Protein AF-A0A1I8F0N9-F1 (afdb_monomer_lite)

Organism: Wuchereria bancrofti (NCBI:txid6293)

InterPro domains:
  IPR004156 Organic anion transporter polypeptide [PF03137] (21-59)
  IPR004156 Organic anion transporter polypeptide [PTHR11388] (2-87)

Foldseek 3Di:
DPVVVVVVVVVVVDDPVPPCPPVVNVVLVVQQVVQAPAWDDDPPDPDTDDGDDGDPVSSVVSVVVVVVVVVVVVCVVVVVCVVVVVVVCPVVVVVVVVVVVVVVVD

Structure (mmCIF, N/CA/C/O backbone):
data_AF-A0A1I8F0N9-F1
#
_entry.id   AF-A0A1I8F0N9-F1
#
loop_
_atom_site.group_PDB
_atom_site.id
_atom_site.type_symbol
_atom_site.label_atom_id
_atom_site.label_alt_id
_atom_site.label_comp_id
_atom_site.label_asym_id
_atom_site.label_entity_id
_atom_site.label_seq_id
_atom_site.pdbx_PDB_ins_code
_atom_site.Cartn_x
_atom_site.Cartn_y
_atom_site.Cartn_z
_atom_site.occupancy
_atom_site.B_iso_or_equiv
_atom_site.auth_seq_id
_atom_site.auth_comp_id
_atom_site.auth_asym_id
_atom_site.auth_atom_id
_atom_site.pdbx_PDB_model_num
ATOM 1 N N . MET A 1 1 ? -15.522 -9.069 -10.067 1.00 51.84 1 MET A N 1
ATOM 2 C CA . MET A 1 1 ? -16.263 -9.110 -8.783 1.00 51.84 1 MET A CA 1
ATOM 3 C C . MET A 1 1 ? -16.451 -10.528 -8.211 1.00 5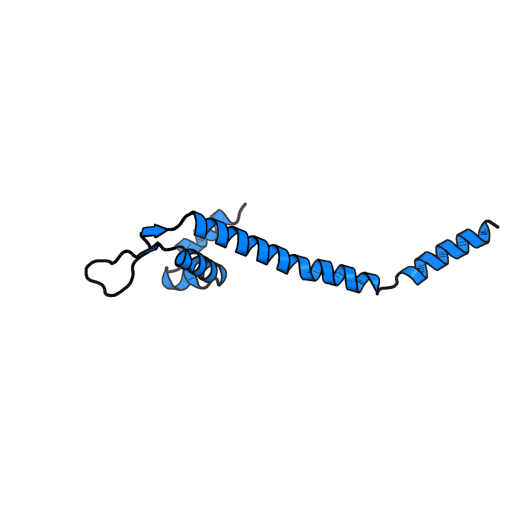1.84 1 MET A C 1
ATOM 5 O O . MET A 1 1 ? -17.110 -10.669 -7.193 1.00 51.84 1 MET A O 1
ATOM 9 N N . SER A 1 2 ? -15.802 -11.570 -8.758 1.00 54.12 2 SER A N 1
ATOM 10 C CA . SER A 1 2 ? -15.936 -12.971 -8.292 1.00 54.12 2 SER A CA 1
ATOM 11 C C . SER A 1 2 ? -14.949 -13.408 -7.196 1.00 54.12 2 SER A C 1
ATOM 13 O O . SER A 1 2 ? -14.918 -14.576 -6.829 1.00 54.12 2 SER A O 1
ATOM 15 N N . ILE A 1 3 ? -14.134 -12.493 -6.664 1.00 62.31 3 ILE A N 1
ATOM 16 C CA . ILE A 1 3 ? -13.105 -12.811 -5.654 1.00 62.31 3 ILE A CA 1
ATOM 17 C C . ILE A 1 3 ? -13.744 -13.040 -4.273 1.00 62.31 3 ILE A C 1
ATOM 19 O O . ILE A 1 3 ? -13.290 -13.877 -3.499 1.00 62.31 3 ILE A O 1
ATOM 23 N N . ILE A 1 4 ? -14.852 -12.350 -3.997 1.00 74.31 4 ILE A N 1
ATOM 24 C CA . ILE A 1 4 ? -15.573 -12.380 -2.720 1.00 74.31 4 ILE A CA 1
ATOM 25 C C . ILE A 1 4 ? -16.034 -13.803 -2.343 1.00 74.31 4 ILE A C 1
ATOM 27 O O . ILE A 1 4 ? -15.707 -14.241 -1.238 1.00 74.31 4 ILE A O 1
ATOM 31 N N . PRO A 1 5 ? -16.716 -14.575 -3.221 1.00 75.19 5 PRO A N 1
ATOM 32 C CA . PRO A 1 5 ? -17.132 -15.929 -2.870 1.00 75.19 5 PRO A CA 1
ATOM 33 C C . PRO A 1 5 ? -15.946 -16.877 -2.671 1.00 75.19 5 PRO A C 1
ATOM 35 O O . PRO A 1 5 ? -15.958 -17.625 -1.701 1.00 75.19 5 PRO A O 1
ATOM 38 N N . ALA A 1 6 ? -14.908 -16.819 -3.516 1.00 68.88 6 ALA A N 1
ATOM 39 C CA . ALA A 1 6 ? -13.739 -17.700 -3.420 1.00 68.88 6 ALA A CA 1
ATOM 40 C C . ALA A 1 6 ? -12.951 -17.487 -2.115 1.00 68.88 6 ALA A C 1
ATOM 42 O O . ALA A 1 6 ? -12.593 -18.448 -1.434 1.00 68.88 6 ALA A O 1
ATOM 43 N N . VAL A 1 7 ? -12.759 -16.227 -1.719 1.00 72.75 7 VAL A N 1
ATOM 44 C CA . VAL A 1 7 ? -12.094 -15.867 -0.462 1.00 72.75 7 VAL A CA 1
ATOM 45 C C . VAL A 1 7 ? -12.919 -16.337 0.738 1.00 72.75 7 VAL A C 1
ATOM 47 O O . VAL A 1 7 ? -12.378 -16.964 1.644 1.00 72.75 7 VAL A O 1
ATOM 50 N N . LEU A 1 8 ? -14.244 -16.159 0.712 1.00 66.38 8 LEU A N 1
ATOM 51 C CA . LEU A 1 8 ? -15.140 -16.670 1.755 1.00 66.38 8 LEU A CA 1
ATOM 52 C C . LEU A 1 8 ? -15.130 -18.202 1.883 1.00 66.38 8 LEU A C 1
ATOM 54 O O . LEU A 1 8 ? -15.500 -18.700 2.941 1.00 66.38 8 LEU A O 1
ATOM 58 N N . ILE A 1 9 ? -14.744 -18.964 0.849 1.00 71.25 9 ILE A N 1
ATOM 59 C CA . ILE A 1 9 ? -14.602 -20.433 0.932 1.00 71.25 9 ILE A CA 1
ATOM 60 C C . ILE A 1 9 ? -13.304 -20.822 1.638 1.00 71.25 9 ILE A C 1
ATOM 62 O O . ILE A 1 9 ? -13.322 -21.688 2.506 1.00 71.25 9 ILE A O 1
ATOM 66 N N . VAL A 1 10 ? -12.199 -20.149 1.322 1.00 67.81 10 VAL A N 1
ATOM 67 C CA . VAL A 1 10 ? -10.883 -20.414 1.927 1.00 67.81 10 VAL A CA 1
ATOM 68 C C . VAL A 1 10 ? -10.833 -19.955 3.392 1.00 67.81 10 VAL A C 1
ATOM 70 O O . VAL A 1 10 ? -10.246 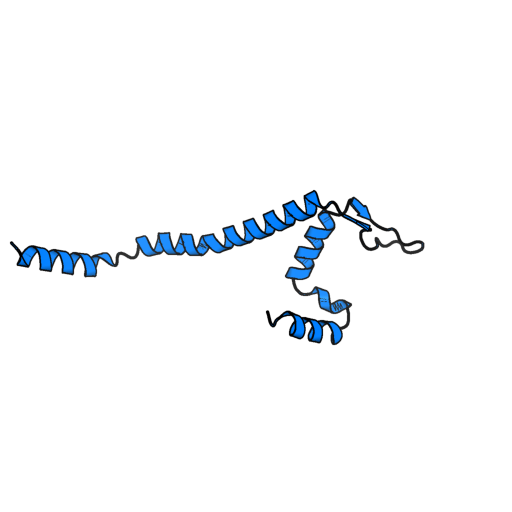-20.617 4.247 1.00 67.81 10 VAL A O 1
ATOM 73 N N . LEU A 1 11 ? -11.527 -18.863 3.729 1.00 60.66 11 LEU A N 1
ATOM 74 C CA . LEU A 1 11 ? -11.604 -18.325 5.093 1.00 60.66 11 LEU A CA 1
ATOM 75 C C . LEU A 1 11 ? -12.462 -19.158 6.067 1.00 60.66 11 LEU A C 1
ATOM 77 O O . LEU A 1 11 ? -12.637 -18.757 7.212 1.00 60.66 11 LEU A O 1
ATOM 81 N N . ARG A 1 12 ? -13.013 -20.300 5.658 1.00 63.16 12 ARG A N 1
ATOM 82 C CA . ARG A 1 12 ? -13.734 -21.225 6.556 1.00 63.16 12 ARG A CA 1
ATOM 83 C C . ARG A 1 12 ? -13.072 -22.593 6.678 1.00 63.16 12 ARG A C 1
ATOM 85 O O . ARG A 1 12 ? -13.381 -23.319 7.612 1.00 63.16 12 ARG A O 1
ATOM 92 N N . SER A 1 13 ? -12.130 -22.911 5.794 1.00 65.94 13 SER A N 1
ATOM 93 C CA . SER A 1 13 ? -11.399 -24.183 5.771 1.00 65.94 13 SER A CA 1
ATOM 94 C C . SER A 1 13 ? -10.025 -24.140 6.453 1.00 65.94 13 SER A C 1
ATOM 96 O O . SER A 1 13 ? -9.439 -25.192 6.675 1.00 65.94 13 SER A O 1
ATOM 98 N N . VAL A 1 14 ? -9.520 -22.958 6.826 1.00 64.69 14 VAL A N 1
ATOM 99 C CA . VAL A 1 14 ? -8.214 -22.787 7.501 1.00 64.69 14 VAL A CA 1
ATOM 100 C C . VAL A 1 14 ? -8.425 -22.405 8.983 1.00 64.69 14 VAL A C 1
ATOM 102 O O . VAL A 1 14 ? -9.352 -21.652 9.277 1.00 64.69 14 VAL A O 1
ATOM 105 N N . PRO A 1 15 ? -7.642 -22.884 9.961 1.00 54.84 15 PRO A N 1
ATOM 106 C CA . PRO A 1 15 ? -7.690 -22.361 11.331 1.00 54.84 15 PRO A CA 1
ATOM 107 C C . PRO A 1 15 ? -7.191 -20.895 11.385 1.00 54.84 15 PRO A C 1
ATOM 109 O O . PRO A 1 15 ? -6.348 -20.496 10.583 1.00 54.84 15 PRO A O 1
ATOM 112 N N . PRO A 1 16 ? -7.699 -20.043 12.297 1.00 57.50 16 PRO A N 1
ATOM 113 C CA . PRO A 1 16 ? -7.446 -18.592 12.297 1.00 57.50 16 PRO A CA 1
ATOM 114 C C . PRO A 1 16 ? -5.971 -18.195 12.477 1.00 57.50 16 PRO A C 1
ATOM 116 O O . PRO A 1 16 ? -5.614 -17.064 12.160 1.00 57.50 16 PRO A O 1
ATOM 119 N N . VAL A 1 17 ? -5.127 -19.119 12.944 1.00 59.56 17 VAL A N 1
ATOM 120 C CA . VAL A 1 17 ? -3.689 -18.911 13.158 1.00 59.56 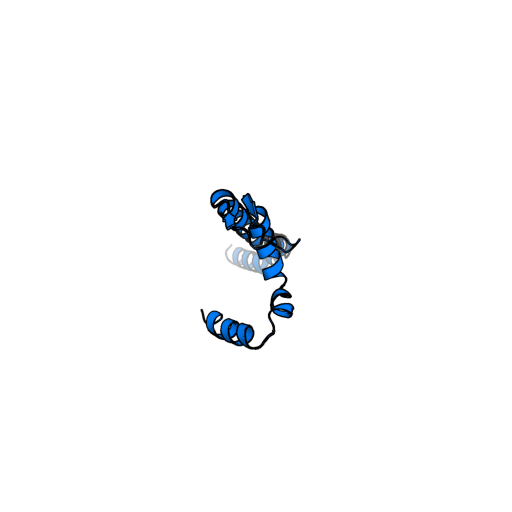17 VAL A CA 1
ATOM 121 C C . VAL A 1 17 ? -2.896 -18.773 11.851 1.00 59.56 17 VAL A C 1
ATOM 123 O O . VAL A 1 17 ? -1.961 -17.981 11.808 1.00 59.56 17 VAL A O 1
ATOM 126 N N . ASP A 1 18 ? -3.328 -19.420 10.762 1.00 56.50 18 ASP A N 1
ATOM 127 C CA . ASP A 1 18 ? -2.597 -19.403 9.481 1.00 56.50 18 ASP A CA 1
ATOM 128 C C . ASP A 1 18 ? -3.211 -18.450 8.444 1.00 56.50 18 ASP A C 1
ATOM 130 O O . ASP A 1 18 ? -2.661 -18.249 7.361 1.00 56.50 18 ASP A O 1
ATOM 134 N N . ARG A 1 19 ? -4.344 -17.812 8.767 1.00 56.50 19 ARG A N 1
ATOM 135 C CA . ARG A 1 19 ? -5.047 -16.882 7.864 1.00 56.50 19 ARG A CA 1
ATOM 136 C C . ARG A 1 19 ? -4.345 -15.541 7.648 1.00 56.50 19 ARG A C 1
ATOM 138 O O . ARG A 1 19 ? -4.741 -14.785 6.764 1.00 56.50 19 ARG A O 1
ATOM 145 N N . THR A 1 20 ? -3.346 -15.226 8.460 1.00 57.03 20 THR A N 1
ATOM 146 C CA . THR A 1 20 ? -2.676 -13.919 8.494 1.00 57.03 20 THR A CA 1
ATOM 147 C C . THR A 1 20 ? -1.449 -13.842 7.595 1.00 57.03 20 THR A C 1
ATOM 149 O O . THR A 1 20 ? -0.922 -12.754 7.402 1.00 57.03 20 THR A O 1
ATOM 152 N N . THR A 1 21 ? -1.004 -14.952 7.001 1.00 58.00 21 THR A N 1
ATOM 153 C CA . THR A 1 21 ? 0.256 -15.026 6.237 1.00 58.00 21 THR A CA 1
ATOM 154 C C . THR A 1 21 ? 0.235 -14.300 4.893 1.00 58.00 21 THR A C 1
ATOM 156 O O . THR A 1 21 ? 1.275 -14.196 4.244 1.00 58.00 21 THR A O 1
ATOM 159 N N . LEU A 1 22 ? -0.902 -13.731 4.476 1.00 67.50 22 LEU A N 1
ATOM 160 C CA . LEU A 1 22 ? -0.910 -12.814 3.344 1.00 67.50 22 LEU A CA 1
ATOM 161 C C . LEU A 1 22 ? -0.196 -11.516 3.768 1.00 67.50 22 LEU A C 1
ATOM 163 O O . LEU A 1 22 ? -0.684 -10.805 4.656 1.00 67.50 22 LEU A O 1
ATOM 167 N N . PRO A 1 23 ? 0.933 -11.148 3.132 1.00 70.38 23 PRO A N 1
ATOM 168 C CA . PRO A 1 23 ? 1.683 -9.947 3.504 1.00 70.38 23 PRO A CA 1
ATOM 169 C C . PRO A 1 23 ? 0.821 -8.680 3.394 1.00 70.38 23 PRO A C 1
ATOM 171 O O . PRO A 1 23 ? 1.023 -7.716 4.131 1.00 70.38 23 PRO A O 1
ATOM 174 N N . SER A 1 24 ? -0.203 -8.709 2.534 1.00 72.81 24 SER A N 1
ATOM 175 C CA . SER A 1 24 ? -1.197 -7.646 2.395 1.00 72.81 24 SER A CA 1
ATOM 176 C C . SER A 1 24 ? -2.060 -7.452 3.645 1.00 72.81 24 SER A C 1
ATOM 178 O O . SER A 1 24 ? -2.303 -6.308 4.026 1.00 72.81 24 SER A O 1
ATOM 180 N N . SER A 1 25 ? -2.501 -8.525 4.313 1.00 72.88 25 SER A N 1
ATOM 181 C CA . SER A 1 25 ? -3.310 -8.416 5.537 1.00 72.88 25 SER A CA 1
ATOM 182 C C . SER A 1 25 ? -2.502 -7.917 6.730 1.00 72.88 25 SER A C 1
ATOM 184 O O . SER A 1 25 ? -3.023 -7.154 7.538 1.00 72.88 25 SER A O 1
ATOM 186 N N . ILE A 1 26 ? -1.220 -8.279 6.811 1.00 81.88 26 ILE A N 1
ATOM 187 C CA . ILE A 1 26 ? -0.309 -7.785 7.853 1.00 81.88 26 ILE A CA 1
ATOM 188 C C . ILE A 1 26 ? -0.041 -6.292 7.672 1.00 81.88 26 ILE A C 1
ATOM 190 O O . ILE A 1 26 ? -0.125 -5.523 8.628 1.00 81.88 26 ILE A O 1
ATOM 194 N N . PHE A 1 27 ? 0.230 -5.869 6.438 1.00 84.00 27 PHE A N 1
ATOM 195 C CA . PHE A 1 27 ? 0.487 -4.468 6.128 1.00 84.00 27 PHE A CA 1
ATOM 196 C C . PHE A 1 27 ? -0.731 -3.577 6.415 1.00 84.00 27 PHE A C 1
ATOM 198 O O . PHE A 1 27 ? -0.601 -2.536 7.062 1.00 84.00 27 PHE A O 1
ATOM 205 N N . TRP A 1 28 ? -1.930 -4.010 6.008 1.00 82.81 28 TRP A N 1
ATOM 206 C CA . TRP A 1 28 ? -3.167 -3.300 6.344 1.00 82.81 28 TRP A CA 1
ATOM 207 C C . TRP A 1 28 ? -3.465 -3.315 7.842 1.00 82.81 28 TRP A C 1
ATOM 209 O O . TRP A 1 28 ? -3.875 -2.290 8.381 1.00 82.81 28 TRP A O 1
ATOM 219 N N . GLY A 1 29 ? -3.202 -4.434 8.521 1.00 84.19 29 GLY A N 1
ATOM 220 C CA . GLY A 1 29 ? -3.303 -4.525 9.975 1.00 84.19 29 GLY A CA 1
ATOM 221 C C . GLY A 1 29 ? -2.437 -3.476 10.669 1.00 84.19 29 GLY A C 1
ATOM 222 O O . GLY A 1 29 ? -2.935 -2.753 11.524 1.00 84.19 29 GLY A O 1
ATOM 223 N N . TRP A 1 30 ? -1.185 -3.307 10.233 1.00 84.62 30 TRP A N 1
ATOM 224 C CA . TRP A 1 30 ? -0.277 -2.292 10.775 1.00 84.62 30 TRP A CA 1
ATOM 225 C C . TRP A 1 30 ? -0.758 -0.857 10.528 1.00 84.62 30 TRP A C 1
ATOM 227 O O . TRP A 1 30 ? -0.668 -0.023 11.422 1.00 84.62 30 TRP A O 1
ATOM 237 N N . ILE A 1 31 ? -1.305 -0.554 9.346 1.00 86.44 31 ILE A N 1
ATOM 238 C CA . ILE A 1 31 ? -1.871 0.774 9.045 1.00 86.44 31 ILE A CA 1
ATOM 239 C C . ILE A 1 31 ? -3.048 1.102 9.968 1.00 86.44 31 ILE A C 1
ATOM 241 O O . ILE A 1 31 ? -3.131 2.212 10.495 1.00 86.44 31 ILE A O 1
ATOM 245 N N . VAL A 1 32 ? -3.943 0.136 10.178 1.00 86.00 32 VAL A N 1
ATOM 246 C CA . VAL A 1 32 ? -5.107 0.295 11.058 1.00 86.00 32 VAL A CA 1
ATOM 247 C C . VAL A 1 32 ? -4.662 0.446 12.516 1.00 86.00 32 VAL A C 1
ATOM 249 O O . VAL A 1 32 ? -5.193 1.293 13.232 1.00 86.00 32 VAL A O 1
ATOM 252 N N . ASP A 1 33 ? -3.625 -0.286 12.924 1.00 86.31 33 ASP A N 1
ATOM 253 C CA . ASP A 1 33 ? -3.005 -0.191 14.249 1.00 86.31 33 ASP A CA 1
ATOM 254 C C . ASP A 1 33 ? -2.520 1.229 14.578 1.00 86.31 33 ASP A C 1
ATOM 256 O O . ASP A 1 33 ? -2.741 1.745 15.674 1.00 86.31 33 ASP A O 1
ATOM 260 N N . LYS A 1 34 ? -1.924 1.918 13.593 1.00 85.25 34 LYS A N 1
ATOM 261 C CA . LYS A 1 34 ? -1.446 3.306 13.739 1.00 85.25 34 LYS A CA 1
ATOM 262 C C . LYS A 1 34 ? -2.561 4.331 13.932 1.00 85.25 34 LYS A C 1
ATOM 264 O O . LYS A 1 34 ? -2.288 5.426 14.425 1.00 85.25 34 LYS A O 1
ATOM 269 N N . ALA A 1 35 ? -3.785 4.011 13.522 1.00 86.56 35 ALA A N 1
ATOM 270 C CA . ALA A 1 35 ? -4.944 4.882 13.693 1.00 86.56 35 ALA A CA 1
ATOM 271 C C . ALA A 1 35 ? -5.665 4.658 15.034 1.00 86.56 35 ALA A C 1
ATOM 273 O O . ALA A 1 35 ? -6.630 5.370 15.325 1.00 86.56 35 ALA A O 1
ATOM 274 N N . CYS A 1 36 ? -5.219 3.695 15.847 1.00 87.44 36 CYS A N 1
ATOM 275 C CA . CYS A 1 36 ? -5.812 3.429 17.148 1.00 87.44 36 CYS A CA 1
ATOM 276 C C . CYS A 1 36 ? -5.531 4.570 18.137 1.00 87.44 36 CYS A C 1
ATOM 278 O O . CYS A 1 36 ? -4.380 4.958 18.347 1.00 87.44 36 CYS A O 1
ATOM 280 N N . ILE A 1 37 ? -6.589 5.090 18.761 1.00 85.62 37 ILE A N 1
ATOM 281 C CA . ILE A 1 37 ? -6.497 6.081 19.841 1.00 85.62 37 ILE A CA 1
ATOM 282 C C . ILE A 1 37 ? -6.497 5.369 21.195 1.00 85.62 37 ILE A C 1
ATOM 284 O O . ILE A 1 37 ? -5.705 5.711 22.072 1.00 85.62 37 ILE A O 1
ATOM 288 N N . MET A 1 38 ? -7.383 4.381 21.364 1.00 82.69 38 MET A N 1
ATOM 289 C CA . MET A 1 38 ? -7.582 3.692 22.636 1.00 82.69 38 MET A CA 1
ATOM 290 C C . MET A 1 38 ? -7.683 2.179 22.451 1.00 82.69 38 MET A C 1
ATOM 292 O O . MET A 1 38 ? -8.559 1.663 21.755 1.00 82.69 38 MET A O 1
ATOM 296 N N . TRP A 1 39 ? -6.788 1.480 23.139 1.00 83.06 39 TRP A N 1
ATOM 297 C CA . TRP A 1 39 ? -6.736 0.027 23.197 1.00 83.06 39 TRP A CA 1
ATOM 298 C C . TRP A 1 39 ? -7.675 -0.508 24.275 1.00 83.06 39 TRP A C 1
ATOM 300 O O . TRP A 1 39 ? -7.627 -0.026 25.407 1.00 83.06 39 TRP A O 1
ATOM 310 N N . ASN A 1 40 ? -8.486 -1.523 23.955 1.00 76.19 40 ASN A N 1
ATOM 311 C CA . ASN A 1 40 ? -9.273 -2.210 24.974 1.00 76.19 40 ASN A CA 1
ATOM 312 C C . ASN A 1 40 ? -8.363 -3.147 25.790 1.00 76.19 40 ASN A C 1
ATOM 314 O O . ASN A 1 40 ? -7.600 -3.951 25.239 1.00 76.19 40 ASN A O 1
ATOM 318 N N . THR A 1 41 ? -8.435 -3.030 27.114 1.00 71.31 41 THR A N 1
ATOM 319 C CA . THR A 1 41 ? -7.798 -3.957 28.050 1.00 71.31 41 THR A CA 1
ATOM 320 C C . THR A 1 41 ? -8.836 -4.947 28.552 1.00 71.31 41 THR A C 1
ATOM 322 O O . THR A 1 41 ? -9.749 -4.583 29.292 1.00 71.31 41 THR A O 1
ATOM 325 N N . ILE A 1 42 ? -8.671 -6.210 28.186 1.00 72.69 42 ILE A N 1
ATOM 326 C CA . ILE A 1 42 ? -9.500 -7.300 28.692 1.00 72.69 42 ILE A CA 1
ATOM 327 C C . ILE A 1 42 ? -9.130 -7.609 30.150 1.00 72.69 42 ILE A C 1
ATOM 329 O O . ILE A 1 42 ? -7.977 -7.897 30.474 1.00 72.69 42 ILE A O 1
ATOM 333 N N . CYS A 1 43 ? -10.111 -7.539 31.053 1.00 58.62 43 CYS A N 1
ATOM 334 C CA . CYS A 1 43 ? -9.912 -7.847 32.470 1.00 58.62 43 CYS A CA 1
ATOM 335 C C . CYS A 1 43 ? -9.417 -9.294 32.650 1.00 58.62 43 CYS A C 1
ATOM 337 O O . CYS A 1 43 ? -10.121 -10.238 32.304 1.00 58.62 43 CYS A O 1
ATOM 339 N N . GLY A 1 44 ? -8.215 -9.461 33.217 1.00 64.56 44 GLY A N 1
ATOM 340 C CA . GLY A 1 44 ? -7.632 -10.767 33.562 1.00 64.56 44 GLY A CA 1
ATOM 341 C C . GLY A 1 44 ? -6.585 -11.325 32.588 1.00 64.56 44 GLY A C 1
ATOM 342 O O . GLY A 1 44 ? -6.005 -12.369 32.881 1.00 64.56 44 GLY A O 1
ATOM 343 N N . GLN A 1 45 ? -6.285 -10.651 31.472 1.00 59.59 45 GLN A N 1
ATOM 344 C CA . GLN A 1 45 ? -5.202 -11.044 30.560 1.00 59.59 45 GLN A CA 1
ATOM 345 C C . GLN A 1 45 ? -4.246 -9.869 30.302 1.00 59.59 45 GLN A C 1
ATOM 347 O O . GLN A 1 45 ? -4.669 -8.762 29.995 1.00 59.59 45 GLN A O 1
ATOM 352 N N . GLN A 1 46 ? -2.936 -10.126 30.381 1.00 59.88 46 GLN A N 1
ATOM 353 C CA . GLN A 1 46 ? -1.867 -9.128 30.197 1.00 59.88 46 GLN A CA 1
ATOM 354 C C . GLN A 1 46 ? -1.709 -8.628 28.741 1.00 59.88 46 GLN A C 1
ATOM 356 O O . GLN A 1 46 ? -0.818 -7.829 28.451 1.00 59.88 46 GLN A O 1
ATOM 361 N N . PHE A 1 47 ? -2.520 -9.135 27.809 1.00 61.88 47 PHE A N 1
ATOM 362 C CA . PHE A 1 47 ? -2.411 -8.867 26.377 1.00 61.88 47 PHE A CA 1
ATOM 363 C C . PHE A 1 47 ? -3.379 -7.759 25.947 1.00 61.88 47 PHE A C 1
ATOM 365 O O . PHE A 1 47 ? -4.525 -7.708 26.390 1.00 61.88 47 PHE A O 1
ATOM 372 N N . ARG A 1 48 ? -2.911 -6.868 25.061 1.00 68.69 48 ARG A N 1
ATOM 373 C CA . ARG A 1 48 ? -3.741 -5.824 24.440 1.00 68.69 48 ARG A CA 1
ATOM 374 C C . ARG A 1 48 ? -4.814 -6.491 23.571 1.00 68.69 48 ARG A C 1
ATOM 376 O O . ARG A 1 48 ? -4.475 -7.332 22.740 1.00 68.69 48 ARG A O 1
ATOM 383 N N . GLY A 1 49 ? -6.081 -6.141 23.790 1.00 72.06 49 GLY A N 1
ATOM 384 C CA . GLY A 1 49 ? -7.204 -6.608 22.978 1.00 72.06 49 GLY A CA 1
ATOM 385 C C . GLY A 1 49 ? -7.302 -5.865 21.643 1.00 72.06 49 GLY A C 1
ATOM 386 O O . GLY A 1 49 ? -6.374 -5.171 21.230 1.00 72.06 49 GLY A O 1
ATOM 387 N N . ALA A 1 50 ? -8.445 -5.986 20.963 1.00 78.25 50 ALA A N 1
ATOM 388 C CA . ALA A 1 50 ? -8.736 -5.157 19.795 1.00 78.25 50 ALA A CA 1
ATOM 389 C C . ALA A 1 50 ? -8.830 -3.667 20.185 1.00 78.25 50 ALA A C 1
ATOM 391 O O . ALA A 1 50 ? -9.154 -3.323 21.324 1.00 78.25 50 ALA A O 1
ATOM 392 N N . CYS A 1 51 ? -8.542 -2.771 19.242 1.00 83.69 51 CYS A N 1
ATOM 393 C CA . CYS A 1 51 ? -8.719 -1.342 19.469 1.00 83.69 51 CYS A CA 1
ATOM 394 C C . CYS A 1 51 ? -10.206 -0.976 19.398 1.00 83.69 51 CYS A C 1
ATOM 396 O O . CYS A 1 51 ? -10.915 -1.406 18.489 1.00 83.69 51 CYS A O 1
ATOM 398 N N . GLU A 1 52 ? -10.672 -0.190 20.365 1.00 81.62 52 GLU A N 1
ATOM 399 C CA . GLU A 1 52 ? -12.089 0.169 20.480 1.00 81.62 52 GLU A CA 1
ATOM 400 C C . GLU A 1 52 ? -12.409 1.478 19.760 1.00 81.62 52 GLU A C 1
ATOM 402 O O . GLU A 1 52 ? -13.484 1.631 19.182 1.00 81.62 52 GLU A O 1
ATOM 407 N N . LEU A 1 53 ? -11.453 2.413 19.752 1.00 85.31 53 LEU A N 1
ATOM 408 C CA . LEU A 1 53 ? -11.635 3.735 19.170 1.00 85.31 53 LEU A CA 1
ATOM 409 C C . LEU A 1 53 ? -10.527 4.068 18.170 1.00 85.31 53 LEU A C 1
ATOM 411 O O . LEU A 1 53 ? -9.353 4.199 18.530 1.00 85.31 53 LEU A O 1
ATOM 415 N N . TYR A 1 54 ? -10.939 4.278 16.920 1.00 86.62 54 TYR A N 1
ATOM 416 C CA . TYR A 1 54 ? -10.070 4.640 15.804 1.00 86.62 54 TYR A CA 1
ATOM 417 C C . TYR A 1 54 ? -10.285 6.088 15.359 1.00 86.62 54 TYR A C 1
ATOM 419 O O . TYR A 1 54 ? -11.417 6.560 15.228 1.00 86.62 54 TYR A O 1
ATOM 427 N N . ASP A 1 55 ? -9.190 6.778 15.045 1.00 89.44 55 ASP A N 1
ATOM 428 C CA . ASP A 1 55 ? -9.231 8.094 14.410 1.00 89.44 55 ASP A CA 1
ATOM 429 C C . ASP A 1 55 ? -9.583 7.952 12.920 1.00 89.44 55 ASP A C 1
ATOM 431 O O . ASP A 1 55 ? -8.766 7.527 12.096 1.00 89.44 55 ASP A O 1
ATOM 435 N N . SER A 1 56 ? -10.805 8.346 12.558 1.00 89.25 56 SER A N 1
ATOM 436 C CA . SER A 1 56 ? -11.299 8.264 11.177 1.00 89.25 56 SER A CA 1
ATOM 437 C C . SER A 1 56 ? -10.528 9.168 10.207 1.00 89.25 56 SER A C 1
ATOM 439 O O . SER A 1 56 ? -10.356 8.813 9.038 1.00 89.25 56 SER A O 1
ATOM 441 N N . ASN A 1 57 ? -10.021 10.316 10.671 1.00 89.81 57 ASN A N 1
ATOM 442 C CA . ASN A 1 57 ? -9.278 11.251 9.826 1.00 89.81 57 ASN A CA 1
ATOM 443 C C . ASN A 1 57 ? -7.891 10.699 9.493 1.00 89.81 57 ASN A C 1
ATOM 445 O O . ASN A 1 57 ? -7.490 10.706 8.325 1.00 89.81 57 ASN A O 1
ATOM 449 N N . LYS A 1 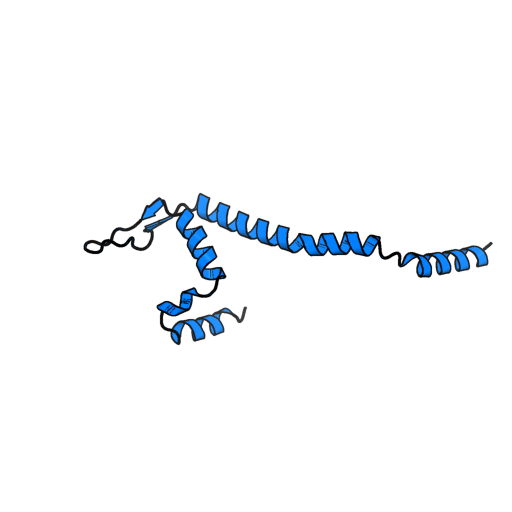58 ? -7.181 10.163 10.494 1.00 87.69 58 LYS A N 1
ATOM 450 C CA . LYS A 1 58 ? -5.887 9.500 10.270 1.00 87.69 58 LYS A CA 1
ATOM 451 C C . LYS A 1 58 ? -6.031 8.258 9.406 1.00 87.69 58 LYS A C 1
ATOM 453 O O . LYS A 1 58 ? -5.245 8.087 8.476 1.00 87.69 58 LYS A O 1
ATOM 45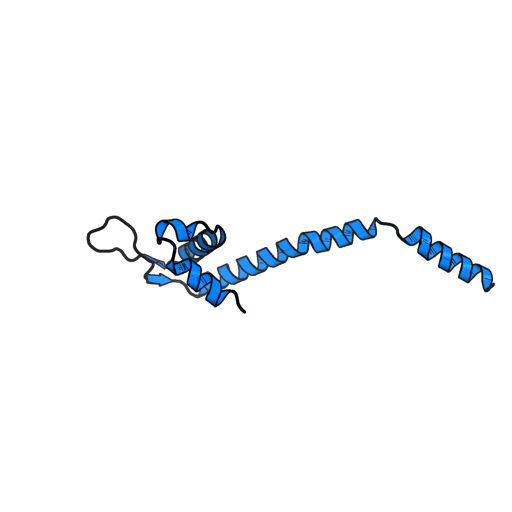8 N N . LEU A 1 59 ? -7.040 7.425 9.665 1.00 88.88 59 LEU A N 1
ATOM 459 C CA . LEU A 1 59 ? -7.270 6.211 8.885 1.00 88.88 59 LEU A CA 1
ATOM 460 C C . LEU A 1 59 ? -7.499 6.538 7.404 1.00 88.88 59 LEU A C 1
ATOM 462 O O . LEU A 1 59 ? -6.875 5.935 6.527 1.00 88.88 59 LEU A O 1
ATOM 466 N N . ARG A 1 60 ? -8.346 7.535 7.120 1.00 90.38 60 ARG A N 1
ATOM 467 C CA . ARG A 1 60 ? -8.642 7.970 5.752 1.00 90.38 60 ARG A CA 1
ATOM 468 C C . ARG A 1 60 ? -7.399 8.515 5.052 1.00 90.38 60 ARG A C 1
ATOM 470 O O . ARG A 1 60 ? -7.118 8.120 3.921 1.00 90.38 60 ARG A O 1
ATOM 477 N N . LEU A 1 61 ? -6.641 9.385 5.722 1.00 92.00 61 LEU A N 1
ATOM 478 C CA . LEU A 1 61 ? -5.425 9.968 5.156 1.00 92.00 61 LEU A CA 1
ATOM 479 C C . LEU A 1 61 ? -4.380 8.895 4.832 1.00 92.00 61 LEU A C 1
ATOM 481 O O . LEU A 1 61 ? -3.861 8.877 3.720 1.00 92.00 61 LEU A O 1
ATOM 485 N N . MET A 1 62 ? -4.114 7.980 5.767 1.00 90.31 62 MET A N 1
ATOM 486 C CA . MET A 1 62 ? -3.133 6.908 5.574 1.00 90.31 62 MET A CA 1
ATOM 487 C C . MET A 1 62 ? -3.546 5.966 4.447 1.00 90.31 62 MET A C 1
ATOM 489 O O . MET A 1 62 ? -2.734 5.651 3.585 1.00 90.31 62 MET A O 1
ATOM 493 N N . THR A 1 63 ? -4.826 5.597 4.388 1.00 89.56 63 THR A N 1
ATOM 494 C CA . THR A 1 63 ? -5.374 4.757 3.316 1.00 89.56 63 THR A CA 1
ATOM 495 C C . THR A 1 63 ? -5.162 5.415 1.952 1.00 89.56 63 THR A C 1
ATOM 497 O O . THR A 1 63 ? -4.560 4.813 1.063 1.00 89.56 63 THR A O 1
ATOM 500 N N . HIS A 1 64 ? -5.595 6.668 1.774 1.00 92.69 64 HIS A N 1
ATOM 501 C CA . HIS A 1 64 ? -5.421 7.367 0.497 1.00 92.69 64 HIS A CA 1
ATOM 502 C C . HIS A 1 64 ? -3.951 7.592 0.143 1.00 92.69 64 HIS A C 1
ATOM 504 O O . HIS A 1 64 ? -3.595 7.472 -1.028 1.00 92.69 64 HIS A O 1
ATOM 510 N N . LEU A 1 65 ? -3.096 7.865 1.131 1.00 93.56 65 LEU A N 1
ATOM 511 C CA . LEU A 1 65 ? -1.662 8.021 0.918 1.00 93.56 65 LEU A CA 1
ATOM 512 C C . LEU A 1 65 ? -1.031 6.715 0.428 1.00 93.56 65 LEU A C 1
ATOM 514 O O . LEU A 1 65 ? -0.327 6.724 -0.576 1.00 93.56 65 LEU A O 1
ATOM 518 N N . THR A 1 66 ? -1.326 5.587 1.074 1.00 91.19 66 THR A N 1
ATOM 519 C CA . THR A 1 66 ? -0.843 4.263 0.663 1.00 91.19 66 THR A CA 1
ATOM 520 C C . THR A 1 66 ? -1.264 3.929 -0.767 1.00 91.19 66 THR A C 1
ATOM 522 O O . THR A 1 66 ? -0.430 3.510 -1.569 1.00 91.19 66 THR A O 1
ATOM 525 N N . TYR A 1 67 ? -2.532 4.162 -1.120 1.00 92.38 67 TYR A N 1
ATOM 526 C CA . TYR A 1 67 ? -3.010 3.954 -2.490 1.00 92.38 67 TYR A CA 1
ATOM 527 C C . TYR A 1 67 ? -2.337 4.896 -3.491 1.00 92.38 67 TYR A C 1
ATOM 529 O O . TYR A 1 67 ? -1.947 4.459 -4.575 1.00 92.38 67 TYR A O 1
ATOM 537 N N . GLY A 1 68 ? -2.172 6.170 -3.130 1.00 94.31 68 GLY A N 1
ATOM 538 C CA . GLY A 1 68 ? -1.475 7.156 -3.950 1.00 94.31 68 GLY A CA 1
ATOM 539 C C . GLY A 1 68 ? -0.034 6.736 -4.228 1.00 94.31 68 GLY A C 1
ATOM 540 O O . GLY A 1 68 ? 0.375 6.679 -5.383 1.00 94.31 68 GLY A O 1
ATOM 541 N N . LEU A 1 69 ? 0.708 6.345 -3.192 1.00 93.69 69 LEU A N 1
ATOM 542 C CA . LEU A 1 69 ? 2.087 5.871 -3.309 1.00 93.69 69 LEU A CA 1
ATOM 543 C C . LEU A 1 69 ? 2.190 4.617 -4.175 1.00 93.69 69 LEU A C 1
ATOM 545 O O . LEU A 1 69 ? 3.036 4.557 -5.061 1.00 93.69 69 LEU A O 1
ATOM 549 N N . MET A 1 70 ? 1.307 3.639 -3.974 1.00 92.06 70 MET A N 1
ATOM 550 C CA . MET A 1 70 ? 1.300 2.418 -4.779 1.00 92.06 70 MET A CA 1
ATOM 551 C C . MET A 1 70 ? 1.037 2.720 -6.260 1.00 92.06 70 MET A C 1
ATOM 553 O O . MET A 1 70 ? 1.676 2.138 -7.136 1.00 92.06 70 MET A O 1
ATOM 557 N N . ARG A 1 71 ? 0.149 3.680 -6.552 1.00 93.50 71 ARG A N 1
ATOM 558 C CA . ARG A 1 71 ? -0.123 4.136 -7.921 1.00 93.50 71 ARG A CA 1
ATOM 559 C C . ARG A 1 71 ? 1.074 4.864 -8.532 1.00 93.50 71 ARG A C 1
ATOM 561 O O . ARG A 1 71 ? 1.390 4.619 -9.691 1.00 93.50 71 ARG A O 1
ATOM 568 N N . LEU A 1 72 ? 1.751 5.711 -7.755 1.00 94.75 72 LEU A N 1
ATOM 569 C CA . LEU A 1 72 ? 2.957 6.410 -8.197 1.00 94.75 72 LEU A CA 1
ATOM 570 C C . LEU A 1 72 ? 4.081 5.422 -8.505 1.00 94.75 72 LEU A C 1
ATOM 572 O O . LEU A 1 72 ? 4.622 5.458 -9.605 1.00 94.75 72 LEU A O 1
ATOM 576 N N . VAL A 1 73 ? 4.372 4.489 -7.595 1.00 95.31 73 VAL A N 1
ATOM 577 C CA . VAL A 1 73 ? 5.385 3.443 -7.806 1.00 95.31 73 VAL A CA 1
ATOM 578 C C . VAL A 1 73 ? 5.058 2.608 -9.040 1.00 95.31 73 VAL A C 1
ATOM 580 O O . VAL A 1 73 ? 5.943 2.346 -9.848 1.00 95.31 73 VAL A O 1
ATOM 583 N N . SER A 1 74 ? 3.784 2.253 -9.230 1.00 93.75 74 SER A N 1
ATOM 584 C CA . SER A 1 74 ? 3.341 1.526 -10.421 1.00 93.75 74 SER A CA 1
ATOM 585 C C . SER A 1 74 ? 3.569 2.299 -11.717 1.00 93.75 74 SER A C 1
ATOM 587 O O . SER A 1 74 ? 3.810 1.658 -12.726 1.00 93.75 74 SER A O 1
ATOM 589 N N . SER A 1 75 ? 3.502 3.634 -11.705 1.00 93.62 75 SER A N 1
ATOM 590 C CA . SER A 1 75 ? 3.707 4.453 -12.910 1.00 93.62 75 SER A CA 1
ATOM 591 C C . SER A 1 75 ? 5.179 4.674 -13.283 1.00 93.62 75 SER A C 1
ATOM 593 O O . SER A 1 75 ? 5.477 5.044 -14.416 1.00 93.62 75 SER A O 1
ATOM 595 N N . ILE A 1 76 ? 6.120 4.435 -12.362 1.00 95.06 76 ILE A N 1
ATOM 596 C CA . ILE A 1 76 ? 7.566 4.565 -12.616 1.00 95.06 76 ILE A CA 1
ATOM 597 C C . ILE A 1 76 ? 8.044 3.680 -13.782 1.00 95.06 76 ILE A C 1
ATOM 599 O O . ILE A 1 76 ? 8.722 4.215 -14.660 1.00 95.06 76 ILE A O 1
ATOM 603 N N . PRO A 1 77 ? 7.736 2.367 -13.845 1.00 92.50 77 PRO A N 1
ATOM 604 C CA . PRO A 1 77 ? 8.154 1.531 -14.969 1.00 92.50 77 PRO A CA 1
ATOM 605 C C . PRO A 1 77 ? 7.551 1.985 -16.302 1.00 92.50 77 PRO A C 1
ATOM 607 O O . PRO A 1 77 ? 8.266 1.986 -17.300 1.00 92.50 77 PRO A O 1
ATOM 610 N N . ASP A 1 78 ? 6.291 2.433 -16.331 1.00 90.31 78 ASP A N 1
ATOM 611 C CA . ASP A 1 78 ? 5.663 2.965 -17.551 1.00 90.31 78 ASP A CA 1
ATOM 612 C C . ASP A 1 78 ? 6.418 4.195 -18.077 1.00 90.31 78 ASP A C 1
ATOM 614 O O . ASP A 1 78 ? 6.732 4.304 -19.267 1.00 90.31 78 ASP A O 1
ATOM 618 N N . ILE A 1 79 ? 6.770 5.107 -17.166 1.00 90.75 79 ILE A N 1
ATOM 619 C CA . ILE A 1 79 ? 7.568 6.297 -17.464 1.00 90.75 79 ILE A CA 1
ATOM 620 C C . ILE A 1 79 ? 8.972 5.894 -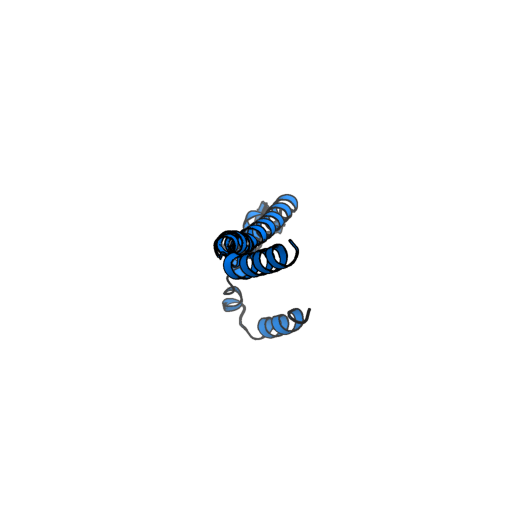17.938 1.00 90.75 79 ILE A C 1
ATOM 622 O O . ILE A 1 79 ? 9.451 6.412 -18.947 1.00 90.75 79 ILE A O 1
ATOM 626 N N . ALA A 1 80 ? 9.621 4.943 -17.260 1.00 91.12 80 ALA A N 1
ATOM 627 C CA . ALA A 1 80 ? 10.944 4.449 -17.630 1.00 91.12 80 ALA A CA 1
ATOM 628 C C . ALA A 1 80 ? 10.946 3.851 -19.042 1.00 91.12 80 ALA A C 1
ATOM 630 O O . ALA A 1 80 ? 11.792 4.220 -19.854 1.00 91.12 80 ALA A O 1
ATOM 631 N N . VAL A 1 81 ? 9.968 3.006 -19.380 1.00 90.88 81 VAL A N 1
ATOM 632 C CA . VAL A 1 81 ? 9.811 2.452 -20.733 1.00 90.88 81 VAL A CA 1
ATOM 633 C C . VAL A 1 81 ? 9.640 3.569 -21.759 1.00 90.88 81 VAL A C 1
ATOM 635 O O . VAL A 1 81 ? 10.293 3.531 -22.797 1.00 90.88 81 VAL A O 1
ATOM 638 N N . CYS A 1 82 ? 8.850 4.604 -21.464 1.00 83.69 82 CYS A N 1
ATOM 639 C CA . CYS A 1 82 ? 8.696 5.746 -22.367 1.00 83.69 82 CYS A CA 1
ATOM 640 C C . CYS A 1 82 ? 10.009 6.523 -22.583 1.00 83.69 82 CYS A C 1
ATOM 642 O O . CYS A 1 82 ? 10.247 7.022 -23.683 1.00 83.69 82 CYS A O 1
ATOM 644 N N . TYR A 1 83 ? 10.879 6.620 -21.573 1.00 86.25 83 TYR A N 1
ATOM 645 C CA . TYR A 1 83 ? 12.204 7.239 -21.710 1.00 86.25 83 TYR A CA 1
ATOM 646 C C . TYR A 1 83 ? 13.209 6.348 -22.454 1.00 86.25 83 TYR A C 1
ATOM 648 O O . TYR A 1 83 ? 13.946 6.843 -23.310 1.00 86.25 83 TYR A O 1
ATOM 656 N N . TYR A 1 84 ? 13.231 5.040 -22.183 1.00 82.50 84 TYR A N 1
ATOM 657 C CA . TYR A 1 84 ? 14.111 4.098 -22.882 1.00 82.50 84 TYR A CA 1
ATOM 658 C C . TYR A 1 84 ? 13.688 3.893 -24.345 1.00 82.50 84 TYR A C 1
ATOM 660 O O . TYR A 1 84 ? 14.542 3.873 -25.227 1.00 82.50 84 TYR A O 1
ATOM 668 N N . ALA A 1 85 ? 12.385 3.843 -24.636 1.00 74.06 85 ALA A N 1
ATOM 669 C CA . ALA A 1 85 ? 11.858 3.699 -25.993 1.00 74.06 85 ALA A CA 1
ATOM 670 C C . ALA A 1 85 ? 12.158 4.913 -26.888 1.00 74.06 85 ALA A C 1
ATOM 672 O O . ALA A 1 85 ? 12.333 4.745 -28.088 1.00 74.06 85 ALA A O 1
ATOM 673 N N . LYS A 1 86 ? 12.303 6.124 -26.327 1.00 62.25 86 LYS A N 1
ATOM 674 C CA . LYS A 1 86 ? 12.764 7.303 -27.090 1.00 62.25 86 LYS A CA 1
ATOM 675 C C . LYS A 1 86 ? 14.196 7.152 -27.621 1.00 62.25 86 LYS A C 1
ATOM 677 O O . LYS A 1 86 ? 14.530 7.790 -28.611 1.00 62.25 86 LYS A O 1
ATOM 682 N N . ASN A 1 87 ? 15.022 6.324 -26.975 1.00 57.94 87 ASN A N 1
ATOM 683 C CA . ASN A 1 87 ? 16.378 6.002 -27.430 1.00 57.94 87 ASN A CA 1
ATOM 684 C C . ASN A 1 87 ? 16.414 4.796 -28.386 1.00 57.94 87 ASN A C 1
ATOM 686 O O . ASN A 1 87 ? 17.424 4.584 -29.053 1.00 57.94 87 ASN A O 1
ATOM 690 N N . LEU A 1 88 ? 15.320 4.029 -28.503 1.00 58.22 88 LEU A N 1
ATOM 691 C CA . LEU A 1 88 ? 15.118 3.105 -29.619 1.00 58.22 88 LEU A CA 1
ATOM 692 C C . LEU A 1 88 ? 14.668 3.922 -30.831 1.00 58.22 88 LEU A C 1
ATOM 694 O O . LEU A 1 88 ? 13.487 4.074 -31.135 1.00 58.22 88 LEU A O 1
ATOM 698 N N . LEU A 1 89 ? 15.664 4.485 -31.499 1.00 55.59 89 LEU A N 1
ATOM 699 C CA . LEU A 1 89 ? 15.591 5.145 -32.788 1.00 55.59 89 LEU A CA 1
ATOM 700 C C . LEU A 1 89 ? 15.001 4.190 -33.857 1.00 55.59 89 LEU A C 1
ATOM 702 O O . LEU A 1 89 ? 15.723 3.644 -34.678 1.00 55.59 89 LEU A O 1
ATOM 706 N N . LEU A 1 90 ? 13.673 4.029 -33.906 1.00 56.56 90 LEU A N 1
ATOM 707 C CA . LEU A 1 90 ? 12.923 3.503 -35.070 1.00 56.56 90 LEU A CA 1
ATOM 708 C C . LEU A 1 90 ? 12.857 4.527 -36.224 1.00 56.56 90 LEU A C 1
ATOM 710 O O . LEU A 1 90 ? 12.093 4.384 -37.175 1.00 56.56 90 LEU A O 1
ATOM 714 N N . ILE A 1 91 ? 13.644 5.595 -36.117 1.00 59.56 91 ILE A N 1
ATOM 715 C CA . ILE A 1 91 ? 13.684 6.709 -37.054 1.00 59.56 91 ILE A CA 1
ATOM 716 C C . ILE A 1 91 ? 14.485 6.340 -38.312 1.00 59.56 91 ILE A C 1
ATOM 718 O O . ILE A 1 91 ? 14.260 6.958 -39.345 1.00 59.56 91 ILE A O 1
ATOM 722 N N . ASP A 1 92 ? 15.327 5.301 -38.284 1.00 57.53 92 ASP A N 1
ATOM 723 C CA . ASP A 1 92 ? 16.059 4.884 -39.486 1.00 57.53 92 ASP A CA 1
ATOM 724 C C . ASP A 1 92 ? 15.109 4.377 -40.589 1.00 57.53 92 ASP A C 1
ATOM 726 O O . ASP A 1 92 ? 15.190 4.815 -41.728 1.00 57.53 92 ASP A O 1
ATOM 730 N N . HIS A 1 93 ? 14.096 3.569 -40.267 1.00 58.78 93 HIS A N 1
ATOM 731 C CA . HIS A 1 93 ? 13.155 3.097 -41.294 1.00 58.78 93 HIS A CA 1
ATOM 732 C C . HIS A 1 93 ? 12.099 4.145 -41.690 1.00 58.78 93 HIS A C 1
ATOM 734 O O . HIS A 1 93 ? 11.727 4.219 -42.858 1.00 58.78 93 HIS A O 1
ATOM 740 N N . GLY A 1 94 ? 11.644 4.985 -40.751 1.00 58.84 94 GLY A N 1
ATOM 741 C CA . GLY A 1 94 ? 10.600 5.984 -41.015 1.00 58.84 94 GLY A CA 1
ATOM 742 C C . GLY A 1 94 ? 11.091 7.250 -41.727 1.00 58.84 94 GLY A C 1
ATOM 743 O O . GLY A 1 94 ? 10.392 7.758 -42.601 1.00 58.84 94 GLY A O 1
ATOM 744 N N . LEU A 1 95 ? 12.284 7.771 -41.396 1.00 62.94 95 LEU A N 1
ATOM 745 C CA . LEU A 1 95 ? 12.840 8.932 -42.106 1.00 62.94 95 LEU A CA 1
ATOM 746 C C . LEU A 1 95 ? 13.333 8.562 -43.499 1.00 62.94 95 LEU A C 1
ATOM 748 O O . LEU A 1 95 ? 13.163 9.377 -44.398 1.00 62.94 95 LEU A O 1
ATOM 752 N N . ASN A 1 96 ? 13.894 7.364 -43.696 1.00 59.25 96 ASN A N 1
ATOM 753 C CA . ASN A 1 96 ? 14.340 6.932 -45.020 1.00 59.25 96 ASN A CA 1
ATOM 754 C C . ASN A 1 96 ? 13.150 6.804 -45.984 1.00 59.25 96 ASN A C 1
ATOM 756 O O . ASN A 1 96 ? 13.235 7.315 -47.094 1.00 59.25 96 ASN A O 1
ATOM 760 N N . GLU A 1 97 ? 11.995 6.281 -45.544 1.00 65.19 97 GLU A N 1
ATOM 761 C CA . GLU A 1 97 ? 10.783 6.311 -46.375 1.00 65.19 97 GLU A CA 1
ATOM 762 C C . GLU A 1 97 ? 10.290 7.741 -46.650 1.00 65.19 97 GLU A C 1
ATOM 764 O O . GLU A 1 97 ? 9.973 8.059 -47.791 1.00 65.19 97 GLU A O 1
ATOM 769 N N . ILE A 1 98 ? 10.254 8.639 -45.657 1.00 67.56 98 ILE A N 1
ATOM 770 C CA . ILE A 1 98 ? 9.800 10.030 -45.869 1.00 67.56 98 ILE A CA 1
ATOM 771 C C . ILE A 1 98 ? 10.742 10.792 -46.818 1.00 67.56 98 ILE A C 1
ATOM 773 O O . ILE A 1 98 ? 10.269 11.563 -47.653 1.00 67.56 98 ILE A O 1
ATOM 777 N N . ASN A 1 99 ? 12.054 10.568 -46.723 1.00 63.62 99 ASN A N 1
ATOM 778 C CA . ASN A 1 99 ? 13.054 11.232 -47.560 1.00 63.62 99 ASN A CA 1
ATOM 779 C C . ASN A 1 99 ? 13.033 10.695 -49.005 1.00 63.62 99 ASN A C 1
ATOM 781 O O . ASN A 1 99 ? 13.100 11.485 -49.943 1.00 63.62 99 ASN A O 1
ATOM 785 N N . ASP A 1 100 ? 12.813 9.387 -49.201 1.00 68.00 100 ASP A N 1
ATOM 786 C CA . ASP A 1 100 ? 12.582 8.786 -50.527 1.00 68.00 100 ASP A CA 1
ATOM 787 C C . ASP A 1 100 ? 11.295 9.319 -51.186 1.00 68.00 100 ASP A C 1
ATOM 789 O O . ASP A 1 100 ? 11.274 9.640 -52.378 1.00 68.00 100 ASP A O 1
ATOM 793 N N . LYS A 1 101 ? 10.206 9.482 -50.418 1.00 73.31 101 LYS A N 1
ATOM 794 C CA . LYS A 1 101 ? 8.958 10.074 -50.939 1.00 73.31 101 LYS A CA 1
ATOM 795 C C . LYS A 1 101 ? 9.085 11.574 -51.224 1.00 73.31 101 LYS A C 1
ATOM 797 O O . LYS A 1 101 ? 8.429 12.056 -52.144 1.00 73.31 101 LYS A O 1
ATOM 802 N N . ALA A 1 102 ? 9.907 12.301 -50.468 1.00 63.59 102 ALA A N 1
ATOM 803 C CA . ALA A 1 102 ? 10.167 13.722 -50.691 1.00 63.59 102 ALA A CA 1
ATOM 804 C C . ALA A 1 102 ? 11.075 13.971 -51.910 1.00 63.59 102 ALA A C 1
ATOM 806 O O . ALA A 1 102 ? 10.843 14.921 -52.654 1.00 63.59 102 ALA A O 1
ATOM 807 N N . PHE A 1 103 ? 12.058 13.098 -52.159 1.00 60.72 103 PHE A N 1
ATOM 808 C CA . PHE A 1 103 ? 12.934 13.160 -53.333 1.00 60.72 103 PHE A CA 1
ATOM 809 C C . PHE A 1 103 ? 12.205 12.803 -54.641 1.00 60.72 103 PHE A C 1
ATOM 811 O O . PHE A 1 103 ? 12.527 13.345 -55.689 1.00 60.72 103 PHE A O 1
ATOM 818 N N . SER A 1 104 ? 11.173 11.955 -54.590 1.00 56.00 104 SER A N 1
ATOM 819 C CA . SER A 1 104 ? 10.367 11.604 -55.772 1.00 56.00 104 SER A CA 1
ATOM 820 C C . SER A 1 104 ? 9.354 12.683 -56.204 1.00 56.00 104 SER A C 1
ATOM 822 O O . SER A 1 104 ? 8.710 12.510 -57.239 1.00 56.00 104 SER A O 1
ATOM 824 N N . PHE A 1 105 ? 9.167 13.750 -55.419 1.00 54.94 105 PHE A N 1
ATOM 825 C CA . PHE A 1 105 ? 8.199 14.827 -55.684 1.00 54.94 105 PHE A CA 1
ATOM 826 C C . PHE A 1 105 ? 8.848 16.183 -56.035 1.00 54.94 105 PHE A C 1
ATOM 828 O O . PHE A 1 105 ? 8.118 17.168 -56.165 1.00 54.94 105 PHE A O 1
ATOM 835 N N . ASN A 1 106 ? 10.180 16.247 -56.188 1.00 45.41 106 ASN A N 1
ATOM 836 C CA . ASN A 1 106 ? 10.906 17.425 -56.689 1.00 45.41 106 ASN A CA 1
ATOM 837 C C . ASN A 1 106 ? 11.440 17.184 -58.103 1.00 45.41 106 ASN A C 1
ATOM 839 O O . ASN A 1 106 ? 12.084 16.132 -58.303 1.00 45.41 106 ASN A O 1
#

Sequence (106 aa):
MSIIPAVLIVLRSVPPVDRTTLPSSIFWGWIVDKACIMWNTICGQQFRGACELYDSNKLRLMTHLTYGLMRLVSSIPDIAVCYYAKNLLLIDHGLNEINDKAFSFN

pLDDT: mean 74.92, std 13.82, range [45.41, 95.31]

Secondary structure (DSSP, 8-state):
--HHHHHHHHHHHS-TTTTT--HHHHHHHHHHHHTEEEEEE-TT-SSEEEEEEE-HHHHHHHHHHHHHHHHHHHHHHHHHHHHHHTTS-THHHHHHHHHHHHHTT-

Radius of gyration: 27.19 Å; chains: 1; bounding box: 34×42×90 Å